Protein AF-A0A452J7M4-F1 (afdb_monomer)

pLDDT: mean 70.7, std 21.48, range [35.09, 97.19]

Nearest PDB structures (foldseek):
  6jib-assembly1_A  TM=9.605E-01  e=1.128E-06  Homo sapiens
  9ita-assembly1_A  TM=9.589E-01  e=1.695E-06  Homo sapiens
  6kg2-assembly1_B  TM=9.501E-01  e=1.695E-06  Homo sapiens
  6jid-assembly1_B  TM=9.492E-01  e=1.814E-06  Homo sapiens
  1b0a-assembly1_A  TM=8.765E-01  e=3.373E-04  Escherichia coli K-12

Organism: NCBI:txid38772

Mean predicted aligned error: 16.23 Å

Foldseek 3Di:
DDDDDDDDDDDDDDDDDDDDPPDPPPDDPDPDPDDDDDPPVVVLVVVLVVLLVVQVVCVVVVDDRDADEDEDEDDDPVSVVVVVVVQVSRVSSPDHPYDHPYPPDPDPDPPPVVVVD

InterPro domains:
  IPR020630 Tetrahydrofolate dehydrogenase/cyclohydrolase, catalytic domain [PF00763] (38-114)
  IPR046346 Aminoacid dehydrogenase-like, N-terminal domain superfamily [SSF53223] (35-98)

Radius of gyration: 34.43 Å; Cα contacts (8 Å, |Δi|>4): 68; chains: 1; bounding box: 55×105×41 Å

Secondary structure (DSSP, 8-state):
---------------------------------PPP---HHHHHHHHHHHHHHHHHHHHHTTPPPP--EEEEES--HHHHHHHHHHHHHHHHHH-PPPEEEEE-STT--TTTTGGG-

Structure (mmCIF, N/CA/C/O backbone):
data_AF-A0A452J7M4-F1
#
_entry.id   AF-A0A452J7M4-F1
#
loop_
_atom_site.group_PDB
_atom_site.id
_atom_site.type_symbol
_atom_site.label_atom_id
_atom_site.label_alt_id
_atom_site.label_comp_id
_atom_site.label_asym_id
_atom_site.label_entity_id
_atom_site.label_seq_id
_atom_site.pdbx_PDB_ins_code
_atom_site.Cartn_x
_atom_site.Cartn_y
_atom_site.Cartn_z
_atom_site.occupancy
_atom_site.B_iso_or_equiv
_atom_site.auth_seq_id
_atom_site.auth_comp_id
_atom_site.auth_asym_id
_atom_site.auth_atom_id
_atom_site.pdbx_PDB_model_num
ATOM 1 N N . MET A 1 1 ? 38.837 -80.569 -1.920 1.00 41.72 1 MET A N 1
ATOM 2 C CA . MET A 1 1 ? 39.044 -81.714 -2.836 1.00 41.72 1 MET A CA 1
ATOM 3 C C . MET A 1 1 ? 37.742 -81.830 -3.613 1.00 41.72 1 MET A C 1
ATOM 5 O O . MET A 1 1 ? 36.741 -82.074 -2.967 1.00 41.72 1 MET A O 1
ATOM 9 N N . THR A 1 2 ? 37.579 -81.490 -4.885 1.00 35.09 2 THR A N 1
ATOM 10 C CA . THR A 1 2 ? 38.432 -81.376 -6.086 1.00 35.09 2 THR A CA 1
ATOM 11 C C . THR A 1 2 ? 37.660 -80.462 -7.058 1.00 35.09 2 THR A C 1
ATOM 13 O O . THR A 1 2 ? 36.449 -80.606 -7.153 1.00 35.09 2 THR A O 1
ATOM 16 N N . GLY A 1 3 ? 38.255 -79.407 -7.621 1.00 38.66 3 GLY A N 1
ATOM 17 C CA . GLY A 1 3 ? 38.759 -79.375 -9.011 1.00 38.66 3 GLY A CA 1
ATOM 18 C C . GLY A 1 3 ? 37.918 -78.377 -9.839 1.00 38.66 3 GLY A C 1
ATOM 19 O O . GLY A 1 3 ? 36.704 -78.507 -9.851 1.00 38.66 3 GLY A O 1
ATOM 20 N N . LEU A 1 4 ? 38.470 -77.227 -10.269 1.00 41.50 4 LEU A N 1
ATOM 21 C CA . LEU A 1 4 ? 39.031 -76.959 -11.620 1.00 41.50 4 LEU A CA 1
ATOM 22 C C . LEU A 1 4 ? 37.962 -77.176 -12.723 1.00 41.50 4 LEU A C 1
ATOM 24 O O . LEU A 1 4 ? 37.412 -78.262 -12.793 1.00 41.50 4 LEU A O 1
ATOM 28 N N . VAL A 1 5 ? 37.578 -76.244 -1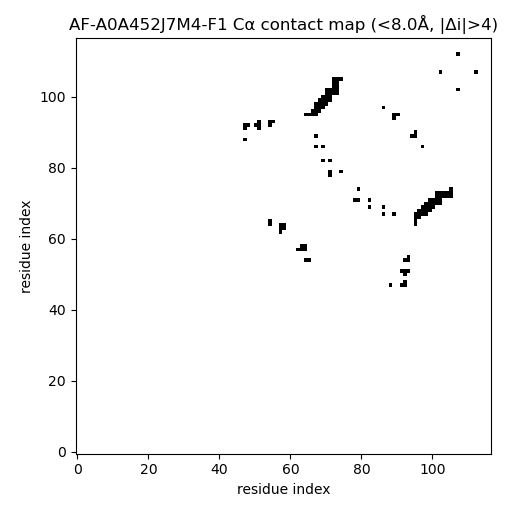3.607 1.00 42.53 5 VAL A N 1
ATOM 29 C CA . VAL A 1 5 ? 38.364 -75.389 -14.522 1.00 42.53 5 VAL A CA 1
ATOM 30 C C . VAL A 1 5 ? 37.439 -74.370 -15.231 1.00 42.53 5 VAL A C 1
ATOM 32 O O . VAL A 1 5 ? 36.306 -74.698 -15.569 1.00 42.53 5 VAL A O 1
ATOM 35 N N . HIS A 1 6 ? 37.957 -73.170 -15.525 1.00 36.75 6 HIS A N 1
ATOM 36 C CA . HIS A 1 6 ? 37.426 -72.232 -16.534 1.00 36.75 6 HIS A CA 1
ATOM 37 C C . HIS A 1 6 ? 37.805 -72.679 -17.964 1.00 36.75 6 HIS A C 1
ATOM 39 O O . HIS A 1 6 ? 38.814 -73.367 -18.130 1.00 36.75 6 HIS A O 1
ATOM 45 N N . PRO A 1 7 ? 37.075 -72.226 -19.002 1.00 50.81 7 PRO A N 1
ATOM 46 C CA . PRO A 1 7 ? 37.670 -71.267 -19.952 1.00 50.81 7 PRO A CA 1
ATOM 47 C C . PRO A 1 7 ? 36.692 -70.131 -20.336 1.00 50.81 7 PRO A C 1
ATOM 49 O O . PRO A 1 7 ? 35.509 -70.352 -20.558 1.00 50.81 7 PRO A O 1
ATOM 52 N N . LEU A 1 8 ? 37.116 -68.866 -20.238 1.00 39.25 8 LEU A N 1
ATOM 53 C CA . LEU A 1 8 ? 37.580 -68.028 -21.360 1.00 39.25 8 LEU A CA 1
ATOM 54 C C . LEU A 1 8 ? 36.555 -67.840 -22.498 1.00 39.25 8 LEU A C 1
ATOM 56 O O . LEU A 1 8 ? 36.470 -68.666 -23.399 1.00 39.25 8 LEU A O 1
ATOM 60 N N . HIS A 1 9 ? 35.925 -66.659 -22.549 1.00 37.34 9 HIS A N 1
ATOM 61 C CA . HIS A 1 9 ? 35.696 -65.985 -23.828 1.00 37.34 9 HIS A CA 1
ATOM 62 C C . HIS A 1 9 ? 35.847 -64.457 -23.709 1.00 37.34 9 HIS A C 1
ATOM 64 O O . HIS A 1 9 ? 35.012 -63.762 -23.143 1.00 37.34 9 HIS A O 1
ATOM 70 N N . SER A 1 10 ? 36.953 -63.997 -24.299 1.00 42.41 10 SER A N 1
ATOM 71 C CA . SER A 1 10 ? 37.148 -62.746 -25.036 1.00 42.41 10 SER A CA 1
ATOM 72 C C . SER A 1 10 ? 36.997 -61.398 -24.319 1.00 42.41 10 SER A C 1
ATOM 74 O O . SER A 1 10 ? 35.959 -60.743 -24.342 1.00 42.41 10 SER A O 1
ATOM 76 N N . CYS A 1 11 ? 38.142 -60.900 -23.851 1.00 40.09 11 CYS A N 1
ATOM 77 C CA . CYS A 1 11 ? 38.476 -59.480 -23.907 1.00 40.09 11 CYS A CA 1
ATOM 78 C C . CYS A 1 11 ? 38.491 -58.998 -25.370 1.00 40.09 11 CYS A C 1
ATOM 80 O O . CYS A 1 11 ? 39.055 -59.691 -26.212 1.00 40.09 11 CYS A O 1
ATOM 82 N N . LEU A 1 12 ? 37.938 -57.813 -25.652 1.00 41.50 12 LEU A N 1
ATOM 83 C CA . LEU A 1 12 ? 38.578 -56.695 -26.379 1.00 41.50 12 LEU A CA 1
ATOM 84 C C . LEU A 1 12 ? 37.509 -55.718 -26.890 1.00 41.50 12 LEU A C 1
ATOM 86 O O . LEU A 1 12 ? 36.719 -56.027 -27.774 1.00 41.50 12 LEU A O 1
ATOM 90 N N . GLY A 1 13 ? 37.530 -54.511 -26.331 1.00 35.69 13 GLY A N 1
ATOM 91 C CA . GLY A 1 13 ? 36.694 -53.389 -26.740 1.00 35.69 13 GLY A CA 1
ATOM 92 C C . GLY A 1 13 ? 37.190 -52.104 -26.090 1.00 35.69 13 GLY A C 1
ATOM 93 O O . GLY A 1 13 ? 36.533 -51.545 -25.222 1.00 35.69 13 GLY A O 1
ATOM 94 N N . VAL A 1 14 ? 38.403 -51.691 -26.465 1.00 47.53 14 VAL A N 1
ATOM 95 C CA . VAL A 1 14 ? 38.960 -50.367 -26.168 1.00 47.53 14 VAL A CA 1
ATOM 96 C C . VAL A 1 14 ? 38.157 -49.325 -26.947 1.00 47.53 14 VAL A C 1
ATOM 98 O O . VAL A 1 14 ? 38.084 -49.394 -28.170 1.00 47.53 14 VAL A O 1
ATOM 101 N N . GLY A 1 15 ? 37.594 -48.343 -26.247 1.00 39.69 15 GLY A N 1
ATOM 102 C CA . GLY A 1 15 ? 36.980 -47.158 -26.843 1.00 39.69 15 GLY A CA 1
ATOM 103 C C . GLY A 1 15 ? 36.981 -46.018 -25.836 1.00 39.69 15 GLY A C 1
ATOM 104 O O . GLY A 1 15 ? 36.146 -45.978 -24.939 1.00 39.69 15 GLY A O 1
ATOM 105 N N . GLY A 1 16 ? 37.978 -45.141 -25.945 1.00 39.09 16 GLY A N 1
ATOM 106 C CA . GLY A 1 16 ? 38.176 -43.999 -25.064 1.00 39.09 16 GLY A CA 1
ATOM 107 C C . GLY A 1 16 ? 37.068 -42.952 -25.175 1.00 39.09 16 GLY A C 1
ATOM 108 O O . GLY A 1 16 ? 36.632 -42.590 -26.263 1.00 39.09 16 GLY A O 1
ATOM 109 N N . GLY A 1 17 ? 36.681 -42.423 -24.021 1.00 37.84 17 GLY A N 1
ATOM 110 C CA . GLY A 1 17 ? 35.887 -41.213 -23.880 1.00 37.84 17 GLY A CA 1
ATOM 111 C C . GLY A 1 17 ? 36.262 -40.566 -22.557 1.00 37.84 17 GLY A C 1
ATOM 112 O O . GLY A 1 17 ? 35.801 -40.991 -21.502 1.00 37.84 17 GLY A O 1
ATOM 113 N N . GLN A 1 18 ? 37.166 -39.589 -22.609 1.00 37.28 18 GLN A N 1
ATOM 114 C CA . GLN A 1 18 ? 37.533 -38.770 -21.461 1.00 37.28 18 GLN A CA 1
ATOM 115 C C . GLN A 1 18 ? 36.314 -37.925 -21.065 1.00 37.28 18 GLN A C 1
ATOM 117 O O . GLN A 1 18 ? 36.036 -36.893 -21.667 1.00 37.28 18 GLN A O 1
ATOM 122 N N . GLY A 1 19 ? 35.557 -38.398 -20.078 1.00 38.41 19 GLY A N 1
ATOM 123 C CA . GLY A 1 19 ? 34.615 -37.597 -19.309 1.00 38.41 19 GLY A CA 1
ATOM 124 C C . GLY A 1 19 ? 35.269 -37.267 -17.978 1.00 38.41 19 GLY A C 1
ATOM 125 O O . GLY A 1 19 ? 35.288 -38.097 -17.077 1.00 38.41 19 GLY A O 1
ATOM 126 N N . GLU A 1 20 ? 35.855 -36.080 -17.892 1.00 39.78 20 GLU A N 1
ATOM 127 C CA . GLU A 1 20 ? 36.473 -35.496 -16.704 1.00 39.78 20 GLU A CA 1
ATOM 128 C C . GLU A 1 20 ? 35.530 -35.557 -15.483 1.00 39.78 20 GLU A C 1
ATOM 130 O O . GLU A 1 20 ? 34.698 -34.673 -15.266 1.00 39.78 20 GLU A O 1
ATOM 135 N N . THR A 1 21 ? 35.641 -36.597 -14.652 1.00 47.28 21 THR A N 1
ATOM 136 C CA . THR A 1 21 ? 34.994 -36.622 -13.336 1.00 47.28 21 THR A CA 1
ATOM 137 C C . THR A 1 21 ? 35.794 -35.718 -12.410 1.00 47.28 21 THR A C 1
ATOM 139 O O . THR A 1 21 ? 36.737 -36.162 -11.751 1.00 47.28 21 THR A O 1
ATOM 142 N N . ARG A 1 22 ? 35.446 -34.426 -12.387 1.00 40.44 22 ARG A N 1
ATOM 143 C CA . ARG A 1 22 ? 35.993 -33.467 -11.420 1.00 40.44 22 ARG A CA 1
ATOM 144 C C . ARG A 1 22 ? 35.843 -34.050 -10.008 1.00 40.44 22 ARG A C 1
ATOM 146 O O . ARG A 1 22 ? 34.706 -34.289 -9.592 1.00 40.44 22 ARG A O 1
ATOM 153 N N . PRO A 1 23 ? 36.932 -34.273 -9.252 1.00 49.16 23 PRO A N 1
ATOM 154 C CA . PRO A 1 23 ? 36.803 -34.654 -7.859 1.00 49.16 23 PRO A CA 1
ATOM 155 C C . PRO A 1 23 ? 36.151 -33.479 -7.135 1.00 49.16 23 PRO A C 1
ATOM 157 O O . PRO A 1 23 ? 36.650 -32.355 -7.160 1.00 49.16 23 PRO A O 1
ATOM 160 N N . THR A 1 24 ? 34.988 -33.733 -6.542 1.00 51.25 24 THR A N 1
ATOM 161 C CA . THR A 1 24 ? 34.258 -32.782 -5.708 1.00 51.25 24 THR A CA 1
ATOM 162 C C . THR A 1 24 ? 35.194 -32.233 -4.640 1.00 51.25 24 THR A C 1
ATOM 164 O O . THR A 1 24 ? 35.576 -32.954 -3.714 1.00 51.25 24 THR A O 1
ATOM 167 N N . SER A 1 25 ? 35.557 -30.961 -4.775 1.00 54.78 25 SER A N 1
ATOM 168 C CA . SER A 1 25 ? 36.218 -30.168 -3.749 1.00 54.78 25 SER A CA 1
ATOM 169 C C . SER A 1 25 ? 35.345 -30.196 -2.494 1.00 54.78 25 SER A C 1
ATOM 171 O O . SER A 1 25 ? 34.351 -29.478 -2.401 1.00 54.78 25 SER A O 1
ATOM 173 N N . ARG A 1 26 ? 35.674 -31.065 -1.533 1.00 53.09 26 ARG A N 1
ATOM 174 C CA . ARG A 1 26 ? 35.076 -31.028 -0.195 1.00 53.09 26 ARG A CA 1
ATOM 175 C C . ARG A 1 26 ? 35.587 -29.771 0.501 1.00 53.09 26 ARG A C 1
ATOM 177 O O . ARG A 1 26 ? 36.631 -29.803 1.144 1.00 53.09 26 ARG A O 1
ATOM 184 N N . CYS A 1 27 ? 34.865 -28.663 0.367 1.00 46.06 27 CYS A N 1
ATOM 185 C CA . CYS A 1 27 ? 34.928 -27.624 1.386 1.00 46.06 27 CYS A CA 1
ATOM 186 C C . CYS A 1 27 ? 34.345 -28.213 2.676 1.00 46.06 27 CYS A C 1
ATOM 188 O O . CYS A 1 27 ? 33.253 -28.782 2.657 1.00 46.06 27 CYS A O 1
ATOM 190 N N . LEU A 1 28 ? 35.100 -28.125 3.775 1.00 56.34 28 LEU A N 1
ATOM 191 C CA . LEU A 1 28 ? 34.611 -28.443 5.116 1.00 56.34 28 LEU A CA 1
ATOM 192 C C . LEU A 1 28 ? 33.316 -27.660 5.408 1.00 56.34 28 LEU A C 1
ATOM 194 O O . LEU A 1 28 ? 33.183 -26.536 4.915 1.00 56.34 28 LEU A O 1
ATOM 198 N N . PRO A 1 29 ? 32.388 -28.197 6.225 1.00 56.34 29 PRO A N 1
ATOM 199 C CA . PRO A 1 29 ? 31.180 -27.481 6.604 1.00 56.34 29 PRO A CA 1
ATOM 200 C C . PRO A 1 29 ? 31.570 -26.373 7.584 1.00 56.34 29 PRO A C 1
ATOM 202 O O . PRO A 1 29 ? 31.607 -26.563 8.798 1.00 56.34 29 PRO A O 1
ATOM 205 N N . LEU A 1 30 ? 31.922 -25.208 7.047 1.00 59.31 30 LEU A N 1
ATOM 206 C CA . LEU A 1 30 ? 31.890 -23.974 7.813 1.00 59.31 30 LEU A CA 1
ATOM 207 C C . LEU A 1 30 ? 30.441 -23.773 8.251 1.00 59.31 30 LEU A C 1
ATOM 209 O O . LEU A 1 30 ? 29.540 -23.886 7.425 1.00 59.31 30 LEU A O 1
ATOM 213 N N . LEU A 1 31 ? 30.251 -23.534 9.550 1.00 62.84 31 LEU A N 1
ATOM 214 C CA . LEU A 1 31 ? 28.981 -23.229 10.207 1.00 62.84 31 LEU A CA 1
ATOM 215 C C . LEU A 1 31 ? 28.049 -22.464 9.246 1.00 62.84 31 LEU A C 1
ATOM 217 O O . LEU A 1 31 ? 28.290 -21.295 8.934 1.00 62.84 31 LEU A O 1
ATOM 221 N N . GLN A 1 32 ? 27.042 -23.156 8.712 1.00 68.31 32 GLN A N 1
ATOM 222 C CA . GLN A 1 32 ? 26.145 -22.614 7.700 1.00 68.31 32 GLN A CA 1
ATOM 223 C C . GLN A 1 32 ? 25.236 -21.593 8.397 1.00 68.31 32 GLN A C 1
ATOM 225 O O . GLN A 1 32 ? 24.252 -21.954 9.036 1.00 68.31 32 GLN A O 1
ATOM 230 N N . ASN A 1 33 ? 25.602 -20.312 8.356 1.00 75.88 33 ASN A N 1
ATOM 231 C CA . ASN A 1 33 ? 24.677 -19.247 8.726 1.00 75.88 33 ASN A CA 1
ATOM 232 C C . ASN A 1 33 ? 23.665 -19.118 7.591 1.00 75.88 33 ASN A C 1
ATOM 234 O O . ASN A 1 33 ? 23.891 -18.398 6.617 1.00 75.88 33 ASN A O 1
ATOM 238 N N . ASP A 1 34 ? 22.569 -19.860 7.705 1.00 81.94 34 ASP A N 1
ATOM 239 C CA . ASP A 1 34 ? 21.461 -19.749 6.772 1.00 81.94 34 ASP A CA 1
ATOM 240 C C . ASP A 1 34 ? 20.837 -18.355 6.876 1.00 81.94 34 ASP A C 1
ATOM 242 O O . ASP A 1 34 ? 20.521 -17.852 7.959 1.00 81.94 34 ASP A O 1
ATOM 246 N N . ALA A 1 35 ? 20.664 -17.709 5.724 1.00 87.56 35 ALA A N 1
ATOM 247 C CA . ALA A 1 35 ? 20.013 -16.414 5.656 1.00 87.56 35 ALA A CA 1
ATOM 248 C C . ALA A 1 35 ? 18.525 -16.564 6.000 1.00 87.56 35 ALA A C 1
ATOM 250 O O . ALA A 1 35 ? 17.782 -17.300 5.347 1.00 87.56 35 ALA A O 1
ATOM 251 N N . VAL A 1 36 ? 18.066 -15.814 7.000 1.00 91.31 36 VAL A N 1
ATOM 252 C CA . VAL A 1 36 ? 16.641 -15.737 7.324 1.00 91.31 36 VAL A CA 1
ATOM 253 C C . VAL A 1 36 ? 15.931 -14.914 6.246 1.00 91.31 36 VAL A C 1
ATOM 255 O O . VAL A 1 36 ? 16.189 -13.721 6.087 1.00 91.31 36 VAL A O 1
ATOM 258 N N . ILE A 1 37 ? 15.008 -15.537 5.507 1.00 92.50 37 ILE A N 1
ATOM 259 C CA . ILE A 1 37 ? 14.194 -14.835 4.506 1.00 92.50 37 ILE A CA 1
ATOM 260 C C . ILE A 1 37 ? 13.103 -14.026 5.210 1.00 92.50 37 ILE A C 1
ATOM 262 O O . ILE A 1 37 ? 12.147 -14.577 5.762 1.00 92.50 37 ILE A O 1
ATOM 266 N N . ILE A 1 38 ? 13.191 -12.702 5.114 1.00 95.12 38 ILE A N 1
ATOM 267 C CA . ILE A 1 38 ? 12.136 -11.802 5.582 1.00 95.12 38 ILE A CA 1
ATOM 268 C C . ILE A 1 38 ? 11.042 -11.715 4.511 1.00 95.12 38 ILE A C 1
ATOM 270 O O . ILE A 1 38 ? 11.255 -11.221 3.403 1.00 95.12 38 ILE A O 1
ATOM 274 N N . SER A 1 39 ? 9.833 -12.180 4.838 1.00 96.44 39 SER A N 1
ATOM 275 C CA . SER A 1 39 ? 8.694 -12.110 3.917 1.00 96.44 39 SER A CA 1
ATOM 276 C C . SER A 1 39 ? 8.047 -10.725 3.928 1.00 96.44 39 SER A C 1
ATOM 278 O O . SER A 1 39 ? 7.073 -10.479 4.643 1.00 96.44 39 SER A O 1
ATOM 280 N N . GLY A 1 40 ? 8.535 -9.835 3.061 1.00 96.38 40 GLY A N 1
ATOM 281 C CA . GLY A 1 40 ? 7.936 -8.511 2.861 1.00 96.38 40 GLY A CA 1
ATOM 282 C C . GLY A 1 40 ? 6.459 -8.567 2.450 1.00 96.38 40 GLY A C 1
ATOM 283 O O . GLY A 1 40 ? 5.691 -7.679 2.796 1.00 96.38 40 GLY A O 1
ATOM 284 N N . ARG A 1 41 ? 6.018 -9.647 1.786 1.00 94.50 41 ARG A N 1
ATOM 285 C CA . ARG A 1 41 ? 4.602 -9.851 1.432 1.00 94.50 41 ARG A CA 1
ATOM 286 C C . ARG A 1 41 ? 3.711 -10.021 2.660 1.00 94.50 41 ARG A C 1
ATOM 288 O O . ARG A 1 41 ? 2.655 -9.398 2.715 1.00 94.50 41 ARG A O 1
ATOM 295 N N . LYS A 1 42 ? 4.135 -10.852 3.622 1.00 96.31 42 LYS A N 1
ATOM 296 C CA . LYS A 1 42 ? 3.390 -11.068 4.873 1.00 96.31 42 LYS A CA 1
ATOM 297 C C . LYS A 1 42 ? 3.337 -9.775 5.681 1.00 96.31 42 LYS A C 1
ATOM 299 O O . LYS A 1 42 ? 2.251 -9.337 6.041 1.00 96.31 42 LYS A O 1
ATOM 304 N N . LEU A 1 43 ? 4.487 -9.121 5.847 1.00 96.44 43 LEU A N 1
ATOM 305 C CA . LEU A 1 43 ? 4.575 -7.854 6.572 1.00 96.44 43 LEU A CA 1
ATOM 306 C C . LEU A 1 43 ? 3.698 -6.763 5.932 1.00 96.44 43 LEU A C 1
ATOM 308 O O . LEU A 1 43 ? 2.910 -6.119 6.613 1.00 96.44 43 LEU A O 1
ATOM 312 N N . ALA A 1 44 ? 3.749 -6.606 4.606 1.00 95.19 44 ALA A N 1
ATOM 313 C CA . ALA A 1 44 ? 2.919 -5.634 3.894 1.00 95.19 44 ALA A CA 1
ATOM 314 C C . ALA A 1 44 ? 1.414 -5.934 3.982 1.00 95.19 44 ALA A C 1
ATOM 316 O O . ALA A 1 44 ? 0.596 -5.031 3.819 1.00 95.19 44 ALA A O 1
ATOM 317 N N . GLN A 1 45 ? 1.016 -7.194 4.169 1.00 95.31 45 GLN A N 1
ATOM 318 C CA . GLN A 1 45 ? -0.385 -7.542 4.407 1.00 95.31 45 GLN A CA 1
ATOM 319 C C . GLN A 1 45 ? -0.823 -7.130 5.815 1.00 95.31 45 GLN A C 1
ATOM 321 O O . GLN A 1 45 ? -1.895 -6.547 5.948 1.00 95.31 45 GLN A O 1
ATOM 326 N N . GLN A 1 46 ? 0.011 -7.380 6.828 1.00 96.38 46 GLN A N 1
ATOM 327 C CA . GLN A 1 46 ? -0.259 -6.975 8.213 1.00 96.38 46 GLN A CA 1
ATOM 328 C C . GLN A 1 46 ? -0.409 -5.452 8.319 1.00 96.38 46 GLN A C 1
ATOM 330 O O . GLN A 1 46 ? -1.450 -4.972 8.753 1.00 96.38 46 GLN A O 1
ATOM 335 N N . ILE A 1 47 ? 0.546 -4.697 7.765 1.00 95.69 47 ILE A N 1
ATOM 336 C CA . ILE A 1 47 ? 0.505 -3.225 7.755 1.00 95.69 47 ILE A CA 1
ATOM 337 C C . ILE A 1 47 ? -0.768 -2.697 7.075 1.00 95.69 47 ILE A C 1
ATOM 339 O O . ILE A 1 47 ? -1.387 -1.750 7.547 1.00 95.69 47 ILE A O 1
ATOM 343 N N . ARG A 1 48 ? -1.205 -3.311 5.966 1.00 93.56 48 ARG A N 1
ATOM 344 C CA . ARG A 1 48 ? -2.446 -2.900 5.284 1.00 93.56 48 ARG A CA 1
ATOM 345 C C . ARG A 1 48 ? -3.700 -3.164 6.117 1.00 93.56 48 ARG A C 1
ATOM 347 O O . ARG A 1 48 ? -4.654 -2.400 6.016 1.00 93.56 48 ARG A O 1
ATOM 354 N N . GLN A 1 49 ? -3.719 -4.233 6.911 1.00 94.69 49 GLN A N 1
ATOM 355 C CA . GLN A 1 49 ? -4.838 -4.537 7.807 1.00 94.69 49 GLN A CA 1
ATOM 356 C C . GLN A 1 49 ? -4.918 -3.528 8.955 1.00 94.69 49 GLN A C 1
ATOM 3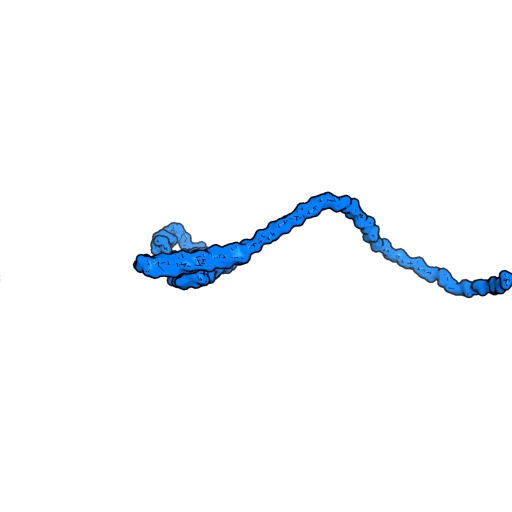58 O O . GLN A 1 49 ? -6.003 -3.027 9.243 1.00 94.69 49 GLN A O 1
ATOM 363 N N . GLU A 1 50 ? -3.775 -3.189 9.549 1.00 95.94 50 GLU A N 1
ATOM 364 C CA . GLU A 1 50 ? -3.665 -2.159 10.588 1.00 95.94 50 GLU A CA 1
ATOM 365 C C . GLU A 1 50 ? -4.113 -0.794 10.050 1.00 95.94 50 GLU A C 1
ATOM 367 O O . GLU A 1 50 ? -5.051 -0.197 10.578 1.00 95.94 50 GLU A O 1
ATOM 372 N N . ALA A 1 51 ? -3.557 -0.366 8.913 1.00 93.88 51 ALA A N 1
ATOM 373 C CA . ALA A 1 51 ? -3.922 0.896 8.271 1.00 93.88 51 ALA A CA 1
ATOM 374 C C . ALA A 1 51 ? -5.416 0.970 7.919 1.00 93.88 51 ALA A C 1
ATOM 376 O O . ALA A 1 51 ? -6.040 2.024 8.032 1.00 93.88 51 ALA A O 1
ATOM 377 N N . ARG A 1 52 ? -6.019 -0.146 7.493 1.00 93.25 52 ARG A N 1
ATOM 378 C CA . ARG A 1 52 ? -7.461 -0.201 7.230 1.00 93.25 52 ARG A CA 1
ATOM 379 C C . ARG A 1 52 ? -8.262 0.092 8.492 1.00 93.25 52 ARG A C 1
ATOM 381 O O . ARG A 1 52 ? -9.204 0.881 8.441 1.00 93.25 52 ARG A O 1
ATOM 388 N N . HIS A 1 53 ? -7.887 -0.532 9.602 1.00 94.88 53 HIS A N 1
ATOM 389 C CA . HIS A 1 53 ? -8.562 -0.327 10.874 1.00 94.88 53 HIS A CA 1
ATOM 390 C C . HIS A 1 53 ? -8.450 1.131 11.338 1.00 94.88 53 HIS A C 1
ATOM 392 O O . HIS A 1 53 ? -9.450 1.736 11.724 1.00 94.88 53 HIS A O 1
ATOM 398 N N . GLU A 1 54 ? -7.266 1.729 11.216 1.00 94.69 54 GLU A N 1
ATOM 399 C CA . GLU A 1 54 ? -7.041 3.143 11.534 1.00 94.69 54 GLU A CA 1
ATOM 400 C C . GLU A 1 54 ? -7.891 4.078 10.665 1.00 94.69 54 GLU A C 1
ATOM 402 O O . GLU A 1 54 ? -8.510 5.012 11.173 1.00 94.69 54 GLU A O 1
ATOM 407 N N . VAL A 1 55 ? -7.990 3.811 9.359 1.00 93.38 55 VAL A N 1
ATOM 408 C CA . VAL A 1 55 ? -8.840 4.595 8.449 1.00 93.38 55 VAL A CA 1
ATOM 409 C C . VAL A 1 55 ? -10.322 4.457 8.803 1.00 93.38 55 VAL A C 1
ATOM 411 O O . VAL A 1 55 ? -11.072 5.430 8.703 1.00 93.38 55 VAL A O 1
ATOM 414 N N . GLU A 1 56 ? -10.769 3.271 9.214 1.00 93.44 56 GLU A N 1
ATOM 415 C CA . GLU A 1 56 ? -12.141 3.054 9.681 1.00 93.44 56 GLU A CA 1
ATOM 416 C C . GLU A 1 56 ? -12.428 3.866 10.955 1.00 93.44 56 GLU A C 1
ATOM 418 O O . GLU A 1 56 ? -13.432 4.581 10.997 1.00 93.44 56 GLU A O 1
ATOM 423 N N . GLN A 1 57 ? -11.521 3.849 11.938 1.00 96.00 57 GLN A N 1
ATOM 424 C CA . GLN A 1 57 ? -11.630 4.674 13.149 1.00 96.00 57 GLN A CA 1
ATOM 425 C C . GLN A 1 57 ? -11.618 6.176 12.833 1.00 96.00 57 GLN A C 1
ATOM 427 O O . GLN A 1 57 ? -12.434 6.934 13.358 1.00 96.00 57 GLN A O 1
ATOM 432 N N . TRP A 1 58 ? -10.728 6.608 11.938 1.00 94.62 58 TRP A N 1
ATOM 433 C CA . TRP A 1 58 ? -10.594 8.001 11.514 1.00 94.62 58 TRP A CA 1
ATOM 434 C C . TRP A 1 58 ? -11.894 8.553 10.928 1.00 94.62 58 TRP A C 1
ATOM 436 O O . TRP A 1 58 ? -12.335 9.645 11.295 1.00 94.62 58 TRP A O 1
ATOM 446 N N . VAL A 1 59 ? -12.527 7.781 10.040 1.00 93.56 59 VAL A N 1
ATOM 447 C CA . VAL A 1 59 ? -13.814 8.145 9.434 1.00 93.56 59 VAL A CA 1
ATOM 448 C C . VAL A 1 59 ? -14.943 8.089 10.462 1.00 93.56 59 VAL A C 1
ATOM 450 O O . VAL A 1 59 ? -15.800 8.970 10.461 1.00 93.56 59 VAL A O 1
ATOM 453 N N . ALA A 1 60 ? -14.940 7.101 11.362 1.00 95.25 60 ALA A N 1
ATOM 454 C CA . ALA A 1 60 ? -15.927 7.007 12.439 1.00 95.25 60 ALA A CA 1
ATOM 455 C C . ALA A 1 60 ? -15.865 8.207 13.402 1.00 95.25 60 ALA A C 1
ATOM 457 O O . ALA A 1 60 ? -16.897 8.634 13.912 1.00 95.25 60 ALA A O 1
ATOM 458 N N . ALA A 1 61 ? -14.685 8.803 13.584 1.00 97.19 61 ALA A N 1
ATOM 459 C CA . ALA A 1 61 ? -14.501 10.050 14.325 1.00 97.19 61 ALA A CA 1
ATOM 460 C C . ALA A 1 61 ? -15.022 11.305 13.583 1.00 97.19 61 ALA A C 1
ATOM 462 O O . ALA A 1 61 ? -14.854 12.420 14.071 1.00 97.19 61 ALA A O 1
ATOM 463 N N . GLY A 1 62 ? -15.650 11.148 12.412 1.00 96.50 62 GLY A N 1
ATOM 464 C CA . GLY A 1 62 ? -16.249 12.235 11.630 1.00 96.50 62 GLY A CA 1
ATOM 465 C C . GLY A 1 62 ? -15.295 12.909 10.644 1.00 96.50 62 GLY A C 1
ATOM 466 O O . GLY A 1 62 ? -15.685 13.857 9.962 1.00 96.50 62 GLY A O 1
ATOM 467 N N . ASN A 1 63 ? -14.054 12.430 10.529 1.00 94.38 63 ASN A N 1
ATOM 468 C CA . ASN A 1 63 ? -13.095 13.002 9.595 1.00 94.38 63 ASN A CA 1
ATOM 469 C C . ASN A 1 63 ? -13.346 12.530 8.159 1.00 94.38 63 ASN A C 1
ATOM 471 O O . ASN A 1 63 ? -13.840 11.429 7.894 1.00 94.38 63 ASN A O 1
ATOM 475 N N . LYS A 1 64 ? -12.914 13.347 7.195 1.00 90.31 64 LYS A N 1
ATOM 476 C CA . LYS A 1 64 ? -12.928 12.962 5.783 1.00 90.31 6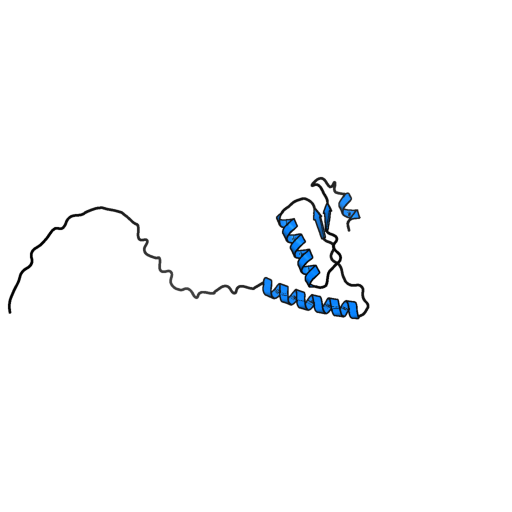4 LYS A CA 1
ATOM 477 C C . LYS A 1 64 ? -12.002 11.762 5.565 1.00 90.31 64 LYS A C 1
ATOM 479 O O . LYS A 1 64 ? -10.867 11.747 6.045 1.00 90.31 64 LYS A O 1
ATOM 484 N N . ARG A 1 65 ? -12.471 10.777 4.793 1.00 88.50 65 ARG A N 1
ATOM 485 C CA . ARG A 1 65 ? -11.646 9.641 4.362 1.00 88.50 65 ARG A CA 1
ATOM 486 C C . ARG A 1 65 ? -10.403 10.165 3.610 1.00 88.50 65 ARG A C 1
ATOM 488 O O . ARG A 1 65 ? -10.571 11.048 2.762 1.00 88.50 65 ARG A O 1
ATOM 495 N N . PRO A 1 66 ? -9.185 9.653 3.894 1.00 88.56 66 PRO A N 1
ATOM 496 C CA . PRO A 1 66 ? -7.980 10.020 3.140 1.00 88.56 66 PRO A CA 1
ATOM 497 C C . PRO A 1 66 ? -8.142 9.710 1.644 1.00 88.56 66 PRO A C 1
ATOM 499 O O . PRO A 1 66 ? -9.134 9.101 1.260 1.00 88.56 66 PRO A O 1
ATOM 502 N N . HIS A 1 67 ? -7.214 10.125 0.782 1.00 85.00 67 HIS A N 1
ATOM 503 C CA . HIS A 1 67 ? -7.193 9.714 -0.628 1.00 85.00 67 HIS A CA 1
ATOM 504 C C . HIS A 1 67 ? -5.762 9.656 -1.167 1.00 85.00 67 HIS A C 1
ATOM 506 O O . HIS A 1 67 ? -4.870 10.308 -0.632 1.00 85.00 67 HIS A O 1
ATOM 512 N N . LEU A 1 68 ? -5.555 8.856 -2.216 1.00 85.00 68 LEU A N 1
ATOM 513 C CA . LEU A 1 68 ? -4.282 8.719 -2.913 1.00 85.00 68 LEU A CA 1
ATOM 514 C C . LEU A 1 68 ? -4.467 9.127 -4.375 1.00 85.00 68 LEU A C 1
ATOM 516 O O . LEU A 1 68 ? -5.207 8.471 -5.107 1.00 85.00 68 LEU A O 1
ATOM 520 N N . SER A 1 69 ? -3.737 10.155 -4.791 1.00 82.50 69 SER A N 1
ATOM 521 C CA . SER A 1 69 ? -3.589 10.546 -6.194 1.00 82.50 69 SER A CA 1
ATOM 522 C C . SER A 1 69 ? -2.251 10.030 -6.715 1.00 82.50 69 SER A C 1
ATOM 524 O O . SER A 1 69 ? -1.235 10.136 -6.024 1.00 82.50 69 SER A O 1
ATOM 526 N N . VAL A 1 70 ? -2.236 9.444 -7.914 1.00 79.38 70 VAL A N 1
ATOM 527 C CA . VAL A 1 70 ? -1.007 8.928 -8.530 1.00 7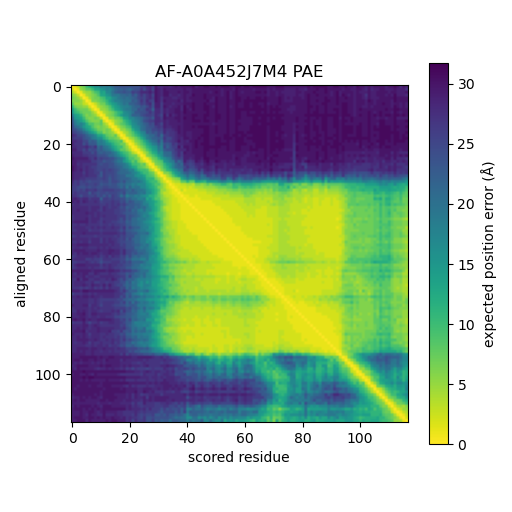9.38 70 VAL A CA 1
ATOM 528 C C . VAL A 1 70 ? -0.875 9.499 -9.931 1.00 79.38 70 VAL A C 1
ATOM 530 O O . VAL A 1 70 ? -1.741 9.302 -10.776 1.00 79.38 70 VAL A O 1
ATOM 533 N N . VAL A 1 71 ? 0.235 10.182 -10.189 1.00 81.62 71 VAL A N 1
ATOM 534 C CA . VAL A 1 71 ? 0.547 10.721 -11.514 1.00 81.62 71 VAL A CA 1
ATOM 535 C C . VAL A 1 71 ? 1.512 9.768 -12.206 1.00 81.62 71 VAL A C 1
ATOM 537 O O . VAL A 1 71 ? 2.570 9.445 -11.658 1.00 81.62 71 VAL A O 1
ATOM 540 N N . LEU A 1 72 ? 1.135 9.300 -13.396 1.00 82.31 72 LEU A N 1
ATOM 541 C CA . LEU A 1 72 ? 2.001 8.502 -14.257 1.00 82.31 72 LEU A CA 1
ATOM 542 C C . LEU A 1 72 ? 2.396 9.340 -15.471 1.00 82.31 72 LEU A C 1
ATOM 544 O O . LEU A 1 72 ? 1.544 9.862 -16.188 1.00 82.31 72 LEU A O 1
ATOM 548 N N . VAL A 1 73 ? 3.703 9.450 -15.685 1.00 82.69 73 VAL A N 1
ATOM 549 C CA . VAL A 1 73 ? 4.294 10.255 -16.750 1.00 82.69 73 VAL A CA 1
ATOM 550 C C . VAL A 1 73 ? 5.038 9.338 -17.711 1.00 82.69 73 VAL A C 1
ATOM 552 O O . VAL A 1 73 ? 5.978 8.644 -17.312 1.00 82.69 73 VAL A O 1
ATOM 555 N N . GLY A 1 74 ? 4.628 9.358 -18.978 1.00 80.88 74 GLY A N 1
ATOM 556 C CA . GLY A 1 74 ? 5.196 8.505 -20.019 1.00 80.88 74 GLY A CA 1
ATOM 557 C C . GLY A 1 74 ? 4.821 7.024 -19.884 1.00 80.88 74 GLY A C 1
ATOM 558 O O . GLY A 1 74 ? 3.950 6.644 -19.109 1.00 80.88 74 GLY A O 1
ATOM 559 N N . 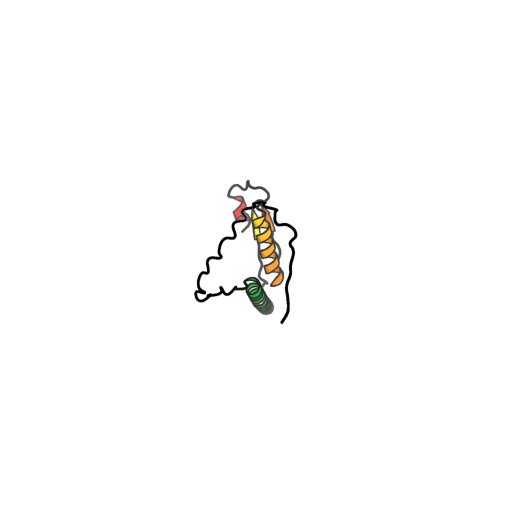GLU A 1 75 ? 5.506 6.174 -20.655 1.00 82.25 75 GLU A N 1
ATOM 560 C CA . GLU A 1 75 ? 5.067 4.795 -20.935 1.00 82.25 75 GLU A CA 1
ATOM 561 C C . GLU A 1 75 ? 6.014 3.709 -20.402 1.00 82.25 75 GLU A C 1
ATOM 563 O O . GLU A 1 75 ? 6.129 2.624 -20.971 1.00 82.25 75 GLU A O 1
ATOM 568 N N . ASN A 1 76 ? 6.735 3.974 -19.308 1.00 86.62 76 ASN A N 1
ATOM 569 C CA . ASN A 1 76 ? 7.624 2.962 -18.733 1.00 86.62 76 ASN A CA 1
ATOM 570 C C . ASN A 1 76 ? 6.801 1.784 -18.152 1.00 86.62 76 ASN A C 1
ATOM 572 O O . ASN A 1 76 ? 6.063 1.984 -17.180 1.00 86.62 76 ASN A O 1
ATOM 576 N N . PRO A 1 77 ? 6.953 0.545 -18.665 1.00 87.88 77 PRO A N 1
ATOM 577 C CA . PRO A 1 77 ? 6.152 -0.605 -18.233 1.00 87.88 77 PRO A CA 1
ATOM 578 C C . PRO A 1 77 ? 6.350 -0.972 -16.751 1.00 87.88 77 PRO A C 1
ATOM 580 O O . PRO A 1 77 ? 5.420 -1.453 -16.092 1.00 87.88 77 PRO A O 1
ATOM 583 N N . ALA A 1 78 ? 7.535 -0.710 -16.188 1.00 90.00 78 ALA A N 1
ATOM 584 C CA . ALA A 1 78 ? 7.784 -0.915 -14.762 1.00 90.00 78 ALA A CA 1
ATOM 585 C C . ALA A 1 78 ? 6.999 0.095 -13.908 1.00 90.00 78 ALA A C 1
ATOM 587 O O . ALA A 1 78 ? 6.427 -0.276 -12.880 1.00 90.00 78 ALA A O 1
ATOM 588 N N . SER A 1 79 ? 6.908 1.349 -14.362 1.00 89.62 79 SER A N 1
ATOM 589 C CA . SER A 1 79 ? 6.133 2.401 -13.695 1.00 89.62 79 SER A CA 1
ATOM 590 C C . SER A 1 79 ? 4.640 2.092 -13.711 1.00 89.62 79 SER A C 1
ATOM 592 O O . SER A 1 79 ? 3.995 2.215 -12.673 1.00 89.62 79 SER A O 1
ATOM 594 N N . HIS A 1 80 ? 4.109 1.603 -14.836 1.00 86.38 80 HIS A N 1
ATOM 595 C CA . HIS A 1 80 ? 2.724 1.121 -14.938 1.00 86.38 80 HIS A CA 1
ATOM 596 C C . HIS A 1 80 ? 2.416 0.062 -13.871 1.00 86.38 80 HIS A C 1
ATOM 598 O O . HIS A 1 80 ? 1.474 0.202 -13.090 1.00 86.38 80 HIS A O 1
ATOM 604 N N . SER A 1 81 ? 3.264 -0.965 -13.769 1.00 89.88 81 SER A N 1
ATOM 605 C CA . SER A 1 81 ? 3.104 -2.030 -12.767 1.00 89.88 81 SER A CA 1
ATOM 606 C C . SER A 1 81 ? 3.185 -1.498 -11.331 1.00 89.88 81 SER A C 1
ATOM 608 O O . SER A 1 81 ? 2.424 -1.918 -10.455 1.00 89.88 81 SER A O 1
ATOM 610 N N . TYR A 1 82 ? 4.089 -0.554 -11.076 1.00 90.19 82 TYR A N 1
ATOM 611 C CA . TYR A 1 82 ? 4.272 0.046 -9.759 1.00 90.19 82 TYR A CA 1
ATOM 612 C C . TYR A 1 82 ? 3.081 0.918 -9.337 1.00 90.19 82 TYR A C 1
ATOM 614 O O . TYR A 1 82 ? 2.594 0.789 -8.211 1.00 90.19 82 TYR A O 1
ATOM 622 N N . VAL A 1 83 ? 2.567 1.752 -10.246 1.00 89.31 83 VAL A N 1
ATOM 623 C CA . VAL A 1 83 ? 1.367 2.573 -10.027 1.00 89.31 83 VAL A CA 1
ATOM 624 C C . VAL A 1 83 ? 0.153 1.687 -9.766 1.00 89.31 83 VAL A C 1
ATOM 626 O O . VAL A 1 83 ? -0.525 1.880 -8.759 1.00 89.31 83 VAL A O 1
ATOM 629 N N . LEU A 1 84 ? -0.062 0.648 -10.578 1.00 87.69 84 LEU A N 1
ATOM 630 C CA . LEU A 1 84 ? -1.144 -0.316 -10.359 1.00 87.69 84 LEU A CA 1
ATOM 631 C C . LEU A 1 84 ? -1.071 -0.961 -8.971 1.00 87.69 84 LEU A C 1
ATOM 633 O O . LEU A 1 84 ? -2.092 -1.100 -8.298 1.00 87.69 84 LEU A O 1
ATOM 637 N N . ASN A 1 85 ? 0.126 -1.337 -8.519 1.00 90.75 85 ASN A N 1
ATOM 638 C CA . ASN A 1 85 ? 0.308 -1.921 -7.193 1.00 90.75 85 ASN A CA 1
ATOM 639 C C . ASN A 1 85 ? 0.030 -0.914 -6.067 1.00 90.75 85 ASN A C 1
ATOM 641 O O . ASN A 1 85 ? -0.594 -1.291 -5.074 1.00 90.75 85 ASN A O 1
ATOM 645 N N . LYS A 1 86 ? 0.420 0.359 -6.228 1.00 88.06 86 LYS A N 1
ATOM 646 C CA . LYS A 1 86 ? 0.068 1.435 -5.285 1.00 88.06 86 LYS A CA 1
ATOM 647 C C . LYS A 1 86 ? -1.441 1.629 -5.201 1.00 88.06 86 LYS A C 1
ATOM 649 O O . LYS A 1 86 ? -1.990 1.631 -4.103 1.00 88.06 86 LYS A O 1
ATOM 654 N N . THR A 1 87 ? -2.115 1.724 -6.344 1.00 87.56 87 THR A N 1
ATOM 655 C CA . THR A 1 87 ? -3.571 1.886 -6.405 1.00 87.56 87 THR A CA 1
ATOM 656 C C . THR A 1 87 ? -4.295 0.702 -5.765 1.00 87.56 87 THR A C 1
ATOM 658 O O . THR A 1 87 ? -5.210 0.910 -4.972 1.00 87.56 87 THR A O 1
ATOM 661 N N . LYS A 1 88 ? -3.855 -0.538 -6.026 1.00 87.94 88 LYS A N 1
ATOM 662 C CA . LYS A 1 88 ? -4.421 -1.746 -5.396 1.00 87.94 88 LYS A CA 1
ATOM 663 C C . LYS A 1 88 ? -4.242 -1.746 -3.879 1.00 87.94 88 LYS A C 1
ATOM 665 O O . LYS A 1 88 ? -5.215 -1.925 -3.158 1.00 87.94 88 LYS A O 1
ATOM 670 N N . ALA A 1 89 ? -3.028 -1.483 -3.393 1.00 89.06 89 ALA A N 1
ATOM 671 C CA . ALA A 1 89 ? -2.757 -1.423 -1.957 1.00 89.06 89 ALA A CA 1
ATOM 672 C C . ALA A 1 89 ? -3.607 -0.351 -1.255 1.00 89.06 89 ALA A C 1
ATOM 674 O O . ALA A 1 89 ? -4.101 -0.572 -0.154 1.00 89.06 89 ALA A O 1
ATOM 675 N N . ALA A 1 90 ? -3.813 0.790 -1.910 1.00 87.94 90 ALA A N 1
ATOM 676 C CA . ALA A 1 90 ? -4.655 1.864 -1.407 1.00 87.94 90 ALA A CA 1
ATOM 677 C C . ALA A 1 90 ? -6.147 1.449 -1.405 1.00 87.94 90 ALA A C 1
ATOM 679 O O . ALA A 1 90 ? -6.875 1.700 -0.442 1.00 87.94 90 ALA A O 1
ATOM 680 N N . ALA A 1 91 ? -6.609 0.753 -2.447 1.00 85.31 91 ALA A N 1
ATOM 681 C CA . ALA A 1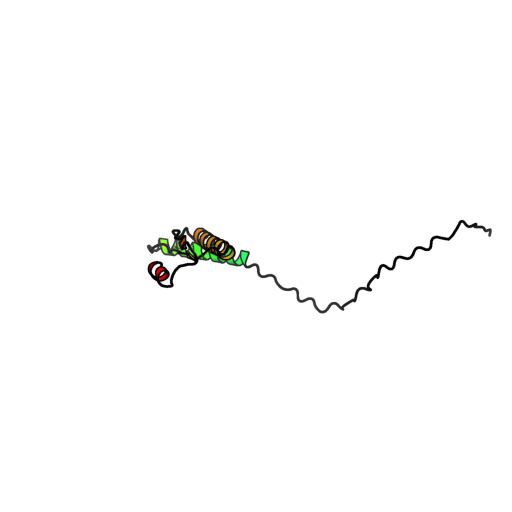 91 ? -7.965 0.216 -2.504 1.00 85.31 91 ALA A CA 1
ATOM 682 C C . ALA A 1 91 ? -8.245 -0.787 -1.370 1.00 85.31 91 ALA A C 1
ATOM 684 O O . ALA A 1 91 ? -9.310 -0.691 -0.752 1.00 85.31 91 ALA A O 1
ATOM 685 N N . ASP A 1 92 ? -7.282 -1.662 -1.052 1.00 85.12 92 ASP A N 1
ATOM 686 C CA . ASP A 1 92 ? -7.368 -2.654 0.033 1.00 85.12 92 ASP A CA 1
ATOM 687 C C . ASP A 1 92 ? -7.597 -2.010 1.417 1.00 85.12 92 ASP A C 1
ATOM 689 O O . ASP A 1 92 ? -8.265 -2.597 2.272 1.00 85.12 92 ASP A O 1
ATOM 693 N N . VAL A 1 93 ? -7.060 -0.803 1.634 1.00 86.69 93 VAL A N 1
ATOM 694 C CA . VAL A 1 93 ? -7.132 -0.069 2.910 1.00 86.69 93 VAL A CA 1
ATOM 695 C C . VAL A 1 93 ? -8.455 0.693 3.074 1.00 86.69 93 VAL A C 1
ATOM 697 O O . VAL A 1 93 ? -8.895 0.919 4.197 1.00 86.69 93 VAL A O 1
ATOM 700 N N . GLY A 1 94 ? -9.148 1.057 1.988 1.00 70.62 94 GLY A N 1
ATOM 701 C CA . GLY A 1 94 ? -10.430 1.760 2.134 1.00 70.62 94 GLY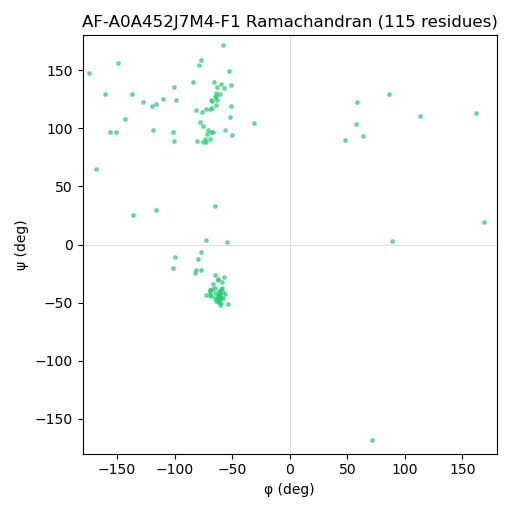 A CA 1
ATOM 702 C C . GLY A 1 94 ? -11.058 2.386 0.890 1.00 70.62 94 GLY A C 1
ATOM 703 O O . GLY A 1 94 ? -11.928 3.237 1.055 1.00 70.62 94 GLY A O 1
ATOM 704 N N . ARG A 1 95 ? -10.685 1.986 -0.337 1.00 62.16 95 ARG A N 1
ATOM 705 C CA . ARG A 1 95 ? -11.088 2.638 -1.610 1.00 62.16 95 ARG A CA 1
ATOM 706 C C . ARG A 1 95 ? -10.908 4.159 -1.589 1.00 62.16 95 ARG A C 1
ATOM 708 O O . ARG A 1 95 ? -11.815 4.926 -1.272 1.00 62.16 95 ARG A O 1
ATOM 715 N N . PHE A 1 96 ? -9.723 4.574 -2.002 1.00 61.44 96 PHE A N 1
ATOM 716 C CA . PHE A 1 96 ? -9.396 5.957 -2.304 1.00 61.44 96 PHE A CA 1
ATOM 717 C C . PHE A 1 96 ? -9.824 6.302 -3.732 1.00 61.44 96 PHE A C 1
ATOM 719 O O . PHE A 1 96 ? -9.716 5.460 -4.619 1.00 61.44 96 PHE A O 1
ATOM 726 N N . LEU A 1 97 ? -10.366 7.504 -3.948 1.00 44.78 97 LEU A N 1
ATOM 727 C CA . LEU A 1 97 ? -10.852 7.933 -5.260 1.00 44.78 97 LEU A CA 1
ATOM 728 C C . LEU A 1 97 ? -9.677 7.979 -6.248 1.00 44.78 97 LEU A C 1
ATOM 730 O O . LEU A 1 97 ? -8.666 8.625 -5.983 1.00 44.78 97 LEU A O 1
ATOM 734 N N . HIS A 1 98 ? -9.810 7.253 -7.357 1.00 51.81 98 HIS A N 1
ATOM 735 C CA . HIS A 1 98 ? -8.780 7.128 -8.379 1.00 51.81 98 HIS A CA 1
ATOM 736 C C . HIS A 1 98 ? -8.598 8.461 -9.114 1.00 51.81 98 HIS A C 1
ATOM 738 O O . HIS A 1 98 ? -9.486 8.887 -9.847 1.00 51.81 98 HIS A O 1
ATOM 744 N N . SER A 1 99 ? -7.417 9.059 -8.998 1.00 47.75 99 SER A N 1
ATOM 745 C CA . SER A 1 99 ? -6.876 9.919 -10.047 1.00 47.75 99 SER A CA 1
ATOM 746 C C . SE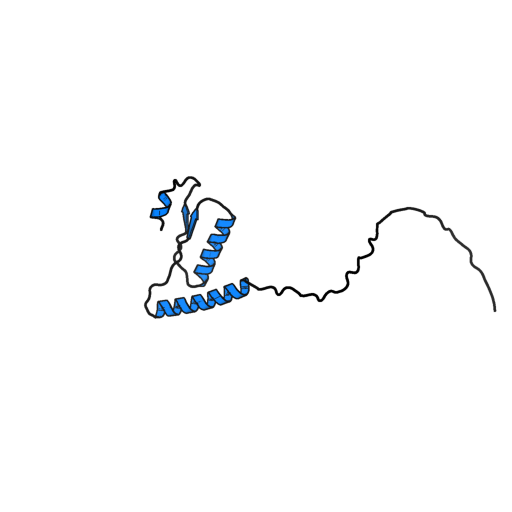R A 1 99 ? -5.579 9.275 -10.514 1.00 47.75 99 SER A C 1
ATOM 748 O O . SER A 1 99 ? -4.559 9.346 -9.832 1.00 47.75 99 SER A O 1
ATOM 750 N N . CYS A 1 100 ? -5.667 8.540 -11.623 1.00 52.34 100 CYS A N 1
ATOM 751 C CA . CYS A 1 100 ? -4.517 8.204 -12.447 1.00 52.34 100 CYS A CA 1
ATOM 752 C C . CYS A 1 100 ? -4.571 9.182 -13.614 1.00 52.34 100 CYS A C 1
ATOM 754 O O . CYS A 1 100 ? -5.245 8.910 -14.607 1.00 52.34 100 CYS A O 1
ATOM 756 N N . LEU A 1 101 ? -3.945 10.351 -13.466 1.00 54.69 101 LEU A N 1
ATOM 757 C CA . LEU A 1 101 ? -3.759 11.220 -14.619 1.00 54.69 101 LEU A CA 1
ATOM 758 C C . LEU A 1 101 ? -2.592 10.645 -15.420 1.00 54.69 101 LEU A C 1
ATOM 760 O O . LEU A 1 101 ? -1.436 10.709 -14.997 1.00 54.69 101 LEU A O 1
ATOM 764 N N . CYS A 1 102 ? -2.917 10.016 -16.544 1.00 51.56 102 CYS A N 1
ATOM 765 C CA . CYS A 1 102 ? -1.932 9.655 -17.548 1.00 51.56 102 CYS A CA 1
ATOM 766 C C . CYS A 1 102 ? -1.558 10.946 -18.275 1.00 51.56 102 CYS A C 1
ATOM 768 O O . CYS A 1 102 ? -2.327 11.427 -19.110 1.00 51.56 102 CYS A O 1
ATOM 770 N N . ALA A 1 103 ? -0.406 11.527 -17.941 1.00 54.88 103 ALA A N 1
ATOM 771 C CA . ALA A 1 103 ? 0.163 12.587 -18.760 1.00 54.88 103 ALA A CA 1
ATOM 772 C C . ALA A 1 103 ? 0.600 11.940 -20.080 1.00 54.88 103 ALA A C 1
ATOM 774 O O . ALA A 1 103 ? 1.639 11.277 -20.161 1.00 54.88 103 ALA A O 1
ATOM 775 N N . LEU A 1 104 ? -0.265 12.047 -21.090 1.00 53.00 104 LEU A N 1
ATOM 776 C CA . LEU A 1 104 ? 0.007 11.546 -22.425 1.00 53.00 104 LEU A CA 1
ATOM 777 C C . LEU A 1 104 ? 1.192 12.324 -23.003 1.00 53.00 104 LEU A C 1
ATOM 779 O O . LEU A 1 104 ? 1.161 13.547 -23.116 1.00 53.00 104 LEU A O 1
ATOM 783 N N . THR A 1 105 ? 2.178 11.564 -23.480 1.00 51.53 105 THR A N 1
ATOM 784 C CA . THR A 1 105 ? 3.367 11.975 -24.247 1.00 51.53 105 THR A CA 1
ATOM 785 C C . THR A 1 105 ? 4.583 12.419 -23.424 1.00 51.53 105 THR A C 1
ATOM 787 O O . THR A 1 105 ? 4.530 13.311 -22.591 1.00 51.53 105 THR A O 1
ATOM 790 N N . ASN A 1 106 ? 5.740 11.837 -23.761 1.00 52.47 106 ASN A N 1
ATOM 791 C CA . ASN A 1 106 ? 7.102 12.154 -23.294 1.00 52.47 106 ASN A CA 1
ATOM 792 C C . ASN A 1 106 ? 7.590 13.566 -23.734 1.00 52.47 106 ASN A C 1
ATOM 794 O O . ASN A 1 106 ? 8.748 13.754 -24.098 1.00 52.47 106 ASN A O 1
ATOM 798 N N . ARG A 1 107 ? 6.681 14.545 -23.824 1.00 53.34 107 ARG A N 1
ATOM 799 C CA . ARG A 1 107 ? 6.906 15.915 -24.324 1.00 53.34 107 ARG A CA 1
ATOM 800 C C . ARG A 1 107 ? 6.253 16.982 -23.445 1.00 53.34 107 ARG A C 1
ATOM 802 O O . ARG A 1 107 ? 5.949 18.074 -23.907 1.00 53.34 107 ARG A O 1
ATOM 809 N N . THR A 1 108 ? 6.049 16.696 -22.177 1.00 52.12 108 THR A N 1
ATOM 810 C CA . THR A 1 108 ? 5.643 17.699 -21.199 1.00 52.12 108 THR A CA 1
ATOM 811 C C . THR A 1 108 ? 6.831 18.625 -20.944 1.00 52.12 108 THR A C 1
ATOM 813 O O . THR A 1 108 ? 7.764 18.302 -20.206 1.00 52.12 108 THR A O 1
ATOM 816 N N . LEU A 1 109 ? 6.817 19.784 -21.612 1.00 52.72 109 LEU A N 1
ATOM 817 C CA . LEU A 1 109 ? 7.604 20.944 -21.204 1.00 52.72 109 LEU A CA 1
ATOM 818 C C . LEU A 1 109 ? 7.308 21.176 -19.718 1.00 52.72 109 LEU A C 1
ATOM 820 O O . LEU A 1 109 ? 6.161 21.061 -19.296 1.00 52.72 109 LEU A O 1
ATOM 824 N N . ASN A 1 110 ? 8.346 21.461 -18.936 1.00 56.81 110 ASN A N 1
ATOM 825 C CA . ASN A 1 110 ? 8.415 21.360 -17.469 1.00 56.81 110 ASN A CA 1
ATOM 826 C C . ASN A 1 110 ? 7.331 22.116 -16.653 1.00 56.81 110 ASN A C 1
ATOM 828 O O . ASN A 1 110 ? 7.386 22.101 -15.428 1.00 56.81 110 ASN A O 1
ATOM 832 N N . ASN A 1 111 ? 6.368 22.775 -17.301 1.00 54.97 111 ASN A N 1
ATOM 833 C CA . ASN A 1 111 ? 5.378 23.670 -16.713 1.00 54.97 111 ASN A CA 1
ATOM 834 C C . ASN A 1 111 ? 3.971 23.055 -16.519 1.00 54.97 111 ASN A C 1
ATOM 836 O O . ASN A 1 111 ? 3.225 23.554 -15.688 1.00 54.97 111 ASN A O 1
ATOM 840 N N . GLU A 1 112 ? 3.594 21.971 -17.214 1.00 57.81 112 GLU A N 1
ATOM 841 C CA . GLU A 1 112 ? 2.235 21.380 -17.091 1.00 57.81 112 GLU A CA 1
ATOM 842 C C . GLU A 1 112 ? 2.048 20.491 -15.843 1.00 57.81 112 GLU A C 1
ATOM 844 O O . GLU A 1 112 ? 0.930 20.150 -15.470 1.00 57.81 112 GLU A O 1
ATOM 849 N N . TYR A 1 113 ? 3.132 20.123 -15.152 1.00 56.25 113 TYR A N 1
ATOM 850 C CA . TYR A 1 113 ? 3.070 19.236 -13.981 1.00 56.25 113 TYR A CA 1
ATOM 851 C C . TYR A 1 113 ? 2.586 19.917 -12.698 1.00 56.25 113 TYR A C 1
ATOM 853 O O . TYR A 1 113 ? 2.157 19.229 -11.775 1.00 56.25 113 TYR A O 1
ATOM 861 N N . LEU A 1 114 ? 2.691 21.246 -12.618 1.00 58.56 114 LEU A N 1
ATOM 862 C CA . LEU A 1 114 ? 2.368 22.010 -11.410 1.00 58.56 114 LEU A CA 1
ATOM 863 C C . LEU A 1 114 ? 0.866 22.268 -11.252 1.00 58.56 114 LEU A C 1
ATOM 865 O O . LEU A 1 114 ? 0.422 22.473 -10.133 1.00 58.56 114 LEU A O 1
ATOM 869 N N . GLU A 1 115 ? 0.078 22.211 -12.330 1.00 57.47 115 GLU A N 1
ATOM 870 C CA . GLU A 1 115 ? -1.394 22.298 -12.244 1.00 57.47 115 GLU A CA 1
ATOM 871 C C . GLU A 1 115 ? -2.045 20.990 -11.759 1.00 57.47 115 GLU A C 1
ATOM 873 O O . GLU A 1 115 ? -3.251 20.908 -11.538 1.00 57.47 115 GLU A O 1
ATOM 878 N N . LEU A 1 116 ? -1.231 19.947 -11.627 1.00 57.88 116 LEU A N 1
ATOM 879 C CA . LEU A 1 116 ? -1.621 18.566 -11.379 1.00 57.88 116 LEU A CA 1
ATOM 880 C C . LEU A 1 116 ? -1.491 18.165 -9.896 1.00 57.88 116 LEU A C 1
ATOM 882 O O . LEU A 1 116 ? -1.952 17.083 -9.518 1.00 57.88 116 LEU A O 1
ATOM 886 N N . ILE A 1 117 ? -0.849 19.012 -9.081 1.00 59.69 117 ILE A N 1
ATOM 887 C CA . ILE A 1 117 ? -0.544 18.826 -7.650 1.00 59.69 117 ILE A CA 1
ATOM 888 C C . ILE A 1 117 ? -1.227 19.937 -6.856 1.00 59.69 117 ILE A C 1
ATOM 890 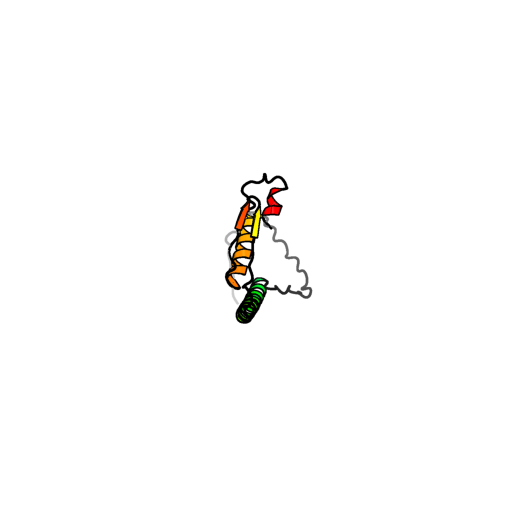O O . ILE A 1 117 ? -1.843 19.604 -5.818 1.00 59.69 117 ILE A O 1
#

Solvent-accessible surface area (backbone atoms only — not comparable to full-atom values): 7945 Å² total; per-residue (Å²): 142,81,81,90,84,87,83,91,86,78,89,88,82,91,76,93,75,94,70,85,77,74,77,79,79,79,72,74,89,66,83,80,80,73,81,82,84,79,59,62,69,60,52,56,50,53,53,41,52,53,52,22,54,51,49,53,51,45,37,73,74,70,42,81,74,77,74,58,77,47,81,44,75,50,85,55,68,68,55,55,55,50,51,53,50,51,54,50,57,46,40,75,33,68,60,39,66,85,42,73,52,69,47,80,59,93,72,74,62,92,70,69,64,68,85,74,112

Sequence (117 aa):
MTGLVHPLHSCLGVGGGQGETRPTSRCLPLLQNDAVIISGRKLAQQIRQEARHEVEQWVAAGNKRPHLSVVLVGENPASHSYVLNKTKAAADVGRFLHSCLCALTNRTLNNEYLELI